Protein AF-A0A259PPK4-F1 (afdb_monomer_lite)

Radius of gyration: 17.88 Å; chains: 1; bounding box: 34×33×41 Å

Foldseek 3Di:
DLVPDQLLVVLVPDDVVVQDDPVHHNVNSSVVCNVVSVVDDPLPADPPCNLVVVVVVCVVVVNDPDDDDSVPVDDCVVSVVVCVVVVNDD

Structure (mmCIF, N/CA/C/O backbone):
data_AF-A0A259PPK4-F1
#
_entry.id   AF-A0A259PPK4-F1
#
loop_
_atom_site.group_PDB
_atom_site.id
_atom_site.type_symbol
_atom_site.label_atom_id
_atom_site.label_alt_id
_atom_site.label_comp_id
_atom_site.label_asym_id
_atom_site.label_entity_id
_atom_site.label_seq_id
_atom_site.pdbx_PDB_ins_code
_atom_site.Cartn_x
_atom_site.Cartn_y
_atom_site.Cartn_z
_atom_site.occupancy
_atom_site.B_iso_or_equiv
_atom_site.auth_seq_id
_atom_site.auth_comp_id
_atom_site.auth_asym_id
_atom_site.auth_atom_id
_atom_site.pdbx_PDB_model_num
ATOM 1 N N . TYR A 1 1 ? -0.427 -10.096 -10.044 1.00 87.88 1 TYR A N 1
ATOM 2 C CA . TYR A 1 1 ? 0.690 -9.713 -10.938 1.00 87.88 1 TYR A CA 1
ATOM 3 C C . TYR A 1 1 ? 1.997 -9.513 -10.168 1.00 87.88 1 TYR A C 1
ATOM 5 O O . TYR A 1 1 ? 2.892 -10.326 -10.334 1.00 87.88 1 TYR A O 1
ATOM 13 N N . VAL A 1 2 ? 2.102 -8.509 -9.283 1.00 94.81 2 VAL A N 1
ATOM 14 C CA . VAL A 1 2 ? 3.351 -8.166 -8.557 1.00 94.81 2 VAL A CA 1
ATOM 15 C C . VAL A 1 2 ? 3.982 -9.353 -7.813 1.00 94.81 2 VAL A C 1
ATOM 17 O O . VAL A 1 2 ? 5.185 -9.557 -7.908 1.00 94.81 2 VAL A O 1
ATOM 20 N N . ALA A 1 3 ? 3.181 -10.180 -7.133 1.00 93.38 3 ALA A N 1
ATOM 21 C CA . ALA A 1 3 ? 3.683 -11.310 -6.343 1.00 93.38 3 ALA A CA 1
ATOM 22 C C . ALA A 1 3 ? 4.359 -12.433 -7.161 1.00 93.38 3 ALA A C 1
ATOM 24 O O . ALA A 1 3 ? 5.073 -13.252 -6.590 1.00 93.38 3 ALA A O 1
ATOM 25 N N . THR A 1 4 ? 4.128 -12.498 -8.476 1.00 94.88 4 THR A N 1
ATOM 26 C CA . THR A 1 4 ? 4.585 -13.604 -9.339 1.00 94.88 4 THR A CA 1
ATOM 27 C C . THR A 1 4 ? 5.577 -13.173 -10.417 1.00 94.88 4 THR A C 1
ATOM 29 O O . THR A 1 4 ? 5.961 -13.996 -11.240 1.00 94.88 4 THR A O 1
ATOM 32 N N . HIS A 1 5 ? 5.978 -11.902 -10.436 1.00 96.94 5 HIS A N 1
ATOM 33 C CA . HIS A 1 5 ? 6.855 -11.331 -11.458 1.00 96.94 5 HIS A CA 1
ATOM 34 C C . HIS A 1 5 ? 8.106 -10.725 -10.820 1.00 96.94 5 HIS A C 1
ATOM 36 O O . HIS A 1 5 ? 8.101 -10.323 -9.651 1.00 96.94 5 HIS A O 1
ATOM 42 N N . SER A 1 6 ? 9.201 -10.664 -11.579 1.00 97.88 6 SER A N 1
ATOM 43 C CA . SER A 1 6 ? 10.413 -9.991 -11.115 1.00 97.88 6 SER A CA 1
ATOM 44 C C . SER A 1 6 ? 10.216 -8.469 -11.076 1.00 97.88 6 SER A C 1
ATOM 46 O O . SER A 1 6 ? 9.329 -7.920 -11.732 1.00 97.88 6 SER A O 1
ATOM 48 N N . ALA A 1 7 ? 11.068 -7.755 -10.334 1.00 98.06 7 ALA A N 1
ATOM 49 C CA . ALA A 1 7 ? 11.041 -6.292 -10.331 1.00 98.06 7 ALA A CA 1
ATOM 50 C C . ALA A 1 7 ? 11.292 -5.696 -11.732 1.00 98.06 7 ALA A C 1
ATOM 52 O O . ALA A 1 7 ? 10.729 -4.651 -12.053 1.00 98.06 7 ALA A O 1
ATOM 53 N N . SER A 1 8 ? 12.083 -6.375 -12.575 1.00 98.12 8 SER A N 1
ATOM 54 C CA . SER A 1 8 ? 12.285 -5.973 -13.973 1.00 98.12 8 SER A CA 1
ATOM 55 C C . SER A 1 8 ? 10.995 -6.100 -14.775 1.00 98.12 8 SER A C 1
ATOM 57 O O . SER A 1 8 ? 10.568 -5.116 -15.368 1.00 98.12 8 SER A O 1
ATOM 59 N N . ASP A 1 9 ? 10.324 -7.257 -14.711 1.00 98.31 9 ASP A N 1
ATOM 60 C CA . ASP A 1 9 ? 9.073 -7.499 -15.448 1.00 98.31 9 ASP A CA 1
ATOM 61 C C . ASP A 1 9 ? 7.988 -6.479 -15.074 1.00 98.31 9 ASP A C 1
ATOM 63 O O . ASP A 1 9 ? 7.213 -6.030 -15.922 1.00 98.31 9 ASP A O 1
ATOM 67 N N . ILE A 1 10 ? 7.932 -6.106 -13.789 1.00 97.88 10 ILE A N 1
ATOM 68 C CA . ILE A 1 10 ? 7.024 -5.072 -13.287 1.00 97.88 10 ILE A CA 1
ATOM 69 C C . ILE A 1 10 ? 7.414 -3.707 -13.859 1.00 97.88 10 ILE A C 1
ATOM 71 O O . ILE A 1 10 ? 6.555 -3.016 -14.401 1.00 97.88 10 ILE A O 1
ATOM 75 N N . ALA A 1 11 ? 8.690 -3.320 -13.783 1.00 97.75 11 ALA A N 1
ATOM 76 C CA . ALA A 1 11 ? 9.163 -2.045 -14.321 1.00 97.75 11 ALA A CA 1
ATOM 77 C C . ALA A 1 11 ? 9.000 -1.942 -15.850 1.00 97.75 11 ALA A C 1
ATOM 79 O O . ALA A 1 11 ? 8.815 -0.846 -16.374 1.00 97.75 11 ALA A O 1
ATOM 80 N N . ASP A 1 12 ? 9.051 -3.064 -16.568 1.00 97.94 12 ASP A N 1
ATOM 81 C CA . ASP A 1 12 ? 8.795 -3.154 -18.009 1.00 97.94 12 ASP A CA 1
ATOM 82 C C . ASP A 1 12 ? 7.316 -2.946 -18.371 1.00 97.94 12 ASP A C 1
ATOM 84 O O . ASP A 1 12 ? 7.018 -2.464 -19.462 1.00 97.94 12 ASP A O 1
ATOM 88 N N . HIS A 1 13 ? 6.393 -3.249 -17.455 1.00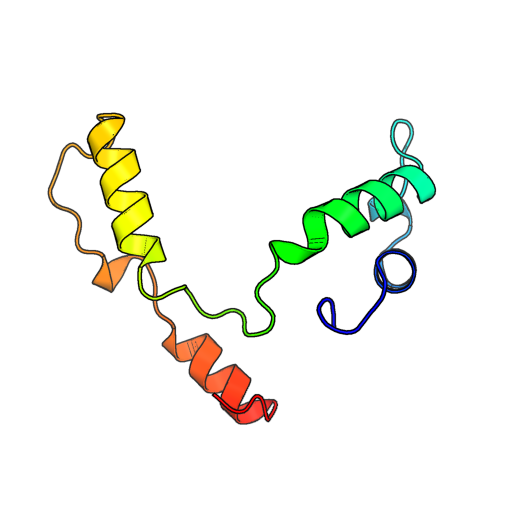 97.25 13 HIS A N 1
ATOM 89 C CA . HIS A 1 13 ? 4.951 -3.050 -17.644 1.00 97.25 13 HIS A CA 1
ATOM 90 C C . HIS A 1 13 ? 4.458 -1.645 -17.271 1.00 97.25 13 HIS A C 1
ATOM 92 O O . HIS A 1 13 ? 3.289 -1.321 -17.496 1.00 97.25 13 HIS A O 1
ATOM 98 N N . LEU A 1 14 ? 5.319 -0.803 -16.695 1.00 96.69 14 LEU A N 1
ATOM 99 C CA . LEU A 1 14 ? 4.970 0.556 -16.290 1.00 96.69 14 LEU A CA 1
ATOM 100 C C . LEU A 1 14 ? 5.281 1.578 -17.395 1.00 96.69 14 LEU A C 1
ATOM 102 O O . LEU A 1 14 ? 6.219 1.392 -18.174 1.00 96.69 14 LEU A O 1
ATOM 106 N N . PRO A 1 15 ? 4.553 2.711 -17.448 1.00 97.50 15 PRO A N 1
ATOM 107 C CA . PRO A 1 15 ? 4.909 3.801 -18.346 1.00 97.50 15 PRO A CA 1
ATOM 108 C C . PRO A 1 15 ? 6.342 4.307 -18.071 1.00 97.50 15 PRO A C 1
ATOM 110 O O . PRO A 1 15 ? 6.727 4.428 -16.903 1.00 97.50 15 PRO A O 1
ATOM 113 N N . PRO A 1 16 ? 7.138 4.666 -19.099 1.00 95.88 16 PRO A N 1
ATOM 114 C CA . PRO A 1 16 ? 8.560 4.988 -18.924 1.00 95.88 16 PRO A CA 1
ATOM 115 C C . PRO A 1 16 ? 8.858 6.081 -17.886 1.00 95.88 16 PRO A C 1
ATOM 117 O O . PRO A 1 16 ? 9.852 6.003 -17.168 1.00 95.88 16 PRO A O 1
ATOM 120 N N . ASN A 1 17 ? 7.978 7.077 -17.760 1.00 96.25 17 ASN A N 1
ATOM 121 C CA . ASN A 1 17 ? 8.124 8.188 -16.816 1.00 96.25 17 ASN A CA 1
ATOM 122 C C . ASN A 1 17 ? 7.875 7.808 -15.342 1.00 96.25 17 ASN A C 1
ATOM 124 O O . ASN A 1 17 ? 8.161 8.617 -14.462 1.00 96.25 17 ASN A O 1
ATOM 128 N N . PHE A 1 18 ? 7.350 6.611 -15.060 1.00 96.44 18 PHE A N 1
ATOM 129 C CA . PHE A 1 18 ? 7.202 6.087 -13.695 1.00 96.44 18 PHE A CA 1
ATOM 130 C C . PHE A 1 18 ? 8.474 5.395 -13.202 1.00 96.44 18 PHE A C 1
ATOM 132 O O . PHE A 1 18 ? 8.711 5.338 -11.998 1.00 96.44 18 PHE A O 1
ATOM 139 N N . VAL A 1 19 ? 9.289 4.882 -14.128 1.00 97.81 19 VAL A N 1
ATOM 140 C CA . VAL A 1 19 ? 10.499 4.107 -13.813 1.00 97.81 19 VAL A CA 1
ATOM 141 C C . VAL A 1 19 ? 11.784 4.875 -14.097 1.00 97.81 19 VAL A C 1
ATOM 143 O O . VAL A 1 19 ? 12.853 4.448 -13.674 1.00 97.81 19 VAL A O 1
ATOM 146 N N . SER A 1 20 ? 11.713 6.017 -14.789 1.00 97.69 20 SER A N 1
ATOM 147 C CA . SER A 1 20 ? 12.868 6.889 -14.977 1.00 97.69 20 SER A CA 1
ATOM 148 C C . SER A 1 20 ? 12.501 8.370 -15.083 1.00 97.69 20 SER A C 1
ATOM 150 O O . SER A 1 20 ? 11.508 8.748 -15.705 1.00 97.69 20 SER A O 1
ATOM 152 N N . ASN A 1 21 ? 13.337 9.217 -14.480 1.00 95.69 21 ASN A N 1
ATOM 153 C CA . ASN A 1 21 ? 13.310 10.673 -14.592 1.00 95.69 21 ASN A CA 1
ATOM 154 C C . ASN A 1 21 ? 14.740 11.243 -14.446 1.00 95.69 21 ASN A C 1
ATOM 156 O O . ASN A 1 21 ? 15.711 10.493 -14.411 1.00 95.69 21 ASN A O 1
AT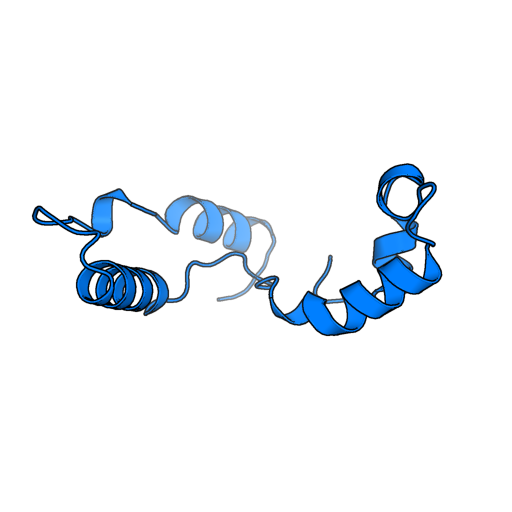OM 160 N N . GLY A 1 22 ? 14.888 12.569 -14.343 1.00 97.00 22 GLY A N 1
ATOM 161 C CA . GLY A 1 22 ? 16.206 13.218 -14.244 1.00 97.00 22 GLY A CA 1
ATOM 162 C C . GLY A 1 22 ? 17.046 12.861 -13.005 1.00 97.00 22 GLY A C 1
ATOM 163 O O . GLY A 1 22 ? 18.233 13.167 -12.985 1.00 97.00 22 GLY A O 1
ATOM 164 N N . LEU A 1 23 ? 16.457 12.229 -11.985 1.00 96.00 23 LEU A N 1
ATOM 165 C CA . LEU A 1 23 ? 17.122 11.821 -10.741 1.00 96.00 23 LEU A CA 1
ATOM 166 C C . LEU A 1 23 ? 17.160 10.297 -10.548 1.00 96.00 23 LEU A C 1
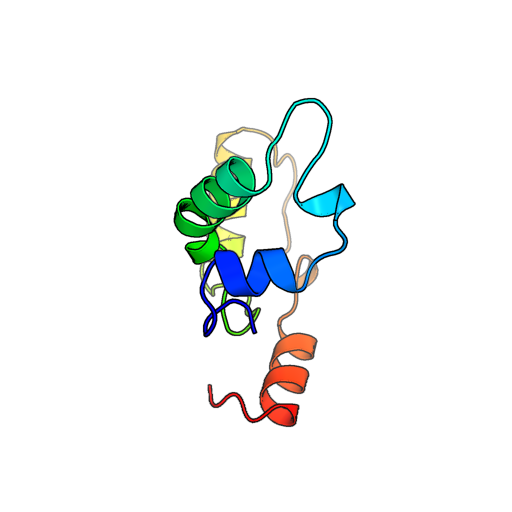ATOM 168 O O . LEU A 1 23 ? 17.943 9.803 -9.739 1.00 96.00 23 LEU A O 1
ATOM 172 N N . VAL A 1 24 ? 16.308 9.552 -11.257 1.00 96.19 24 VAL A N 1
ATOM 173 C CA . VAL A 1 24 ? 16.110 8.111 -11.071 1.00 96.19 24 VAL A CA 1
ATOM 174 C C . VAL A 1 24 ? 16.243 7.396 -12.409 1.00 96.19 24 VAL A C 1
ATOM 176 O O . VAL A 1 24 ? 15.526 7.687 -13.368 1.00 96.19 24 VAL A O 1
ATOM 179 N N . THR A 1 25 ? 17.151 6.427 -12.474 1.00 98.06 25 THR A N 1
ATOM 180 C CA . THR A 1 25 ? 17.254 5.509 -13.612 1.00 98.06 25 THR A CA 1
ATOM 181 C C . THR A 1 25 ? 16.333 4.310 -13.410 1.00 98.06 25 THR A C 1
ATOM 183 O O . THR A 1 25 ? 16.014 3.942 -12.277 1.00 98.06 25 THR A O 1
ATOM 186 N N . LYS A 1 26 ? 15.962 3.647 -14.510 1.00 98.12 26 LYS A N 1
ATOM 187 C CA . LYS A 1 26 ? 15.193 2.399 -14.451 1.00 98.12 26 LYS A CA 1
ATOM 188 C C . LYS A 1 26 ? 15.895 1.319 -13.629 1.00 98.12 26 LYS A C 1
ATOM 190 O O . LYS A 1 26 ? 15.246 0.661 -12.828 1.00 98.12 26 LYS A O 1
ATOM 195 N N . ASP A 1 27 ? 17.214 1.195 -13.747 1.00 98.31 27 ASP A N 1
ATOM 196 C CA . ASP A 1 27 ? 17.987 0.232 -12.953 1.00 98.31 27 ASP A CA 1
ATOM 197 C C . ASP A 1 27 ? 17.903 0.527 -11.450 1.00 98.31 27 ASP A C 1
ATOM 199 O O . ASP A 1 27 ? 17.757 -0.389 -10.638 1.00 98.31 27 ASP A O 1
ATOM 203 N N . LEU A 1 28 ? 17.948 1.810 -11.068 1.00 98.12 28 LEU A N 1
ATOM 204 C CA . LEU A 1 28 ? 17.774 2.215 -9.674 1.00 98.12 28 LEU A CA 1
ATOM 205 C C . LEU A 1 28 ? 16.358 1.894 -9.180 1.00 98.12 28 LEU A C 1
ATOM 207 O O . LEU A 1 28 ? 16.206 1.390 -8.067 1.00 98.12 28 LEU A O 1
ATOM 211 N N . TYR A 1 29 ? 15.342 2.131 -10.013 1.00 98.12 29 TYR A N 1
ATOM 212 C CA . TYR A 1 29 ? 13.956 1.772 -9.717 1.00 98.12 29 TYR A CA 1
ATOM 213 C C . TYR A 1 29 ? 13.788 0.260 -9.518 1.00 98.12 29 TYR A C 1
ATOM 215 O O . TYR A 1 29 ? 13.240 -0.162 -8.503 1.00 98.12 29 TYR A O 1
ATOM 223 N N . VAL A 1 30 ? 14.306 -0.562 -10.438 1.00 98.50 30 VAL A N 1
ATOM 224 C CA . VAL A 1 30 ? 14.244 -2.032 -10.357 1.00 98.50 30 VAL A CA 1
ATOM 225 C C . VAL A 1 30 ? 14.916 -2.532 -9.081 1.00 98.50 30 VAL A C 1
ATOM 227 O O . VAL A 1 30 ? 14.344 -3.362 -8.379 1.00 98.50 30 VAL A O 1
ATOM 230 N N . LYS A 1 31 ? 16.096 -1.998 -8.740 1.00 98.44 31 LYS A N 1
ATOM 231 C CA . LYS A 1 31 ? 16.806 -2.370 -7.511 1.00 98.44 31 LYS A CA 1
ATOM 232 C C . LYS A 1 31 ? 16.000 -2.031 -6.255 1.00 98.44 31 LYS A C 1
ATOM 234 O O . LYS A 1 31 ? 15.918 -2.863 -5.356 1.00 98.44 31 LYS A O 1
ATOM 239 N N . ALA A 1 32 ? 15.422 -0.833 -6.188 1.00 97.69 32 ALA A N 1
ATOM 240 C CA . ALA A 1 32 ? 14.593 -0.424 -5.056 1.00 97.69 32 ALA A CA 1
ATOM 241 C C . ALA A 1 32 ? 13.325 -1.286 -4.951 1.00 97.69 32 ALA A C 1
ATOM 243 O O . ALA A 1 32 ? 12.995 -1.774 -3.874 1.00 97.69 32 ALA A O 1
ATOM 244 N N . LEU A 1 33 ? 12.656 -1.542 -6.079 1.00 97.88 33 LEU A N 1
ATOM 245 C CA . LEU A 1 33 ? 11.462 -2.377 -6.114 1.00 97.88 33 LEU A CA 1
ATOM 246 C C . LEU A 1 33 ? 11.762 -3.818 -5.692 1.00 97.88 33 LEU A C 1
ATOM 248 O O . LEU A 1 33 ? 10.967 -4.403 -4.968 1.00 97.88 33 LEU A O 1
ATOM 252 N N . ASP A 1 34 ? 12.893 -4.402 -6.089 1.00 97.81 34 ASP A N 1
ATOM 253 C CA . ASP A 1 34 ? 13.226 -5.771 -5.676 1.00 97.81 34 ASP A CA 1
ATOM 254 C C . ASP A 1 34 ? 13.404 -5.900 -4.154 1.00 97.81 34 ASP A C 1
ATOM 256 O O . ASP A 1 34 ? 13.017 -6.913 -3.572 1.00 97.81 34 ASP A O 1
ATOM 260 N N . GLN A 1 35 ? 13.905 -4.845 -3.503 1.00 97.75 35 GLN A N 1
ATOM 261 C CA . GLN A 1 35 ? 14.029 -4.773 -2.045 1.00 97.75 35 GLN A CA 1
ATOM 262 C C . GLN A 1 35 ? 12.681 -4.562 -1.342 1.00 97.75 35 GLN A C 1
ATOM 264 O O . GLN A 1 35 ? 12.490 -5.059 -0.235 1.00 97.75 35 GLN A O 1
ATOM 269 N N . ASP A 1 36 ? 11.760 -3.836 -1.976 1.00 96.44 36 ASP A N 1
ATOM 270 C CA . ASP A 1 36 ? 10.554 -3.312 -1.325 1.00 96.44 36 ASP A CA 1
ATOM 271 C C . ASP A 1 36 ? 9.254 -4.014 -1.765 1.00 96.44 36 ASP A C 1
ATOM 273 O O . ASP A 1 36 ? 8.197 -3.834 -1.160 1.00 96.44 36 ASP A O 1
ATOM 277 N N . LYS A 1 37 ? 9.293 -4.873 -2.796 1.00 94.88 37 LYS A N 1
ATOM 278 C CA . LYS A 1 37 ? 8.092 -5.545 -3.338 1.00 94.88 37 LYS A CA 1
ATOM 279 C C . LYS A 1 37 ? 7.352 -6.405 -2.312 1.00 94.88 37 LYS A C 1
ATOM 281 O O . LYS A 1 37 ? 6.164 -6.660 -2.480 1.00 94.88 37 LYS A O 1
ATOM 286 N N . GLY A 1 38 ? 8.041 -6.846 -1.258 1.00 93.94 38 GLY A N 1
ATOM 287 C CA . GLY A 1 38 ? 7.459 -7.645 -0.180 1.00 93.94 38 GLY A CA 1
ATOM 288 C C . GLY A 1 38 ? 6.378 -6.916 0.625 1.00 93.94 38 GLY A C 1
ATOM 289 O O . GLY A 1 38 ? 5.605 -7.576 1.313 1.00 93.94 38 GLY A O 1
ATOM 290 N N . GLN A 1 39 ? 6.284 -5.585 0.528 1.00 94.12 39 GLN A N 1
ATOM 291 C CA . GLN A 1 39 ? 5.227 -4.816 1.193 1.00 94.12 39 GLN A CA 1
ATOM 292 C C . GLN A 1 39 ? 3.845 -4.989 0.537 1.00 94.12 39 GLN A C 1
ATOM 294 O O . GLN A 1 39 ? 2.824 -4.729 1.174 1.00 94.12 39 GLN A O 1
ATOM 299 N N . PHE A 1 40 ? 3.793 -5.394 -0.739 1.00 94.50 40 PHE A N 1
ATOM 300 C CA . PHE A 1 40 ? 2.536 -5.561 -1.464 1.00 94.50 40 PHE A CA 1
ATOM 301 C C . PHE A 1 40 ? 1.917 -6.912 -1.119 1.00 94.50 40 PHE A C 1
ATOM 303 O O . PHE A 1 40 ? 2.404 -7.961 -1.544 1.00 94.50 40 PHE A O 1
ATOM 310 N N . LEU A 1 41 ? 0.819 -6.883 -0.364 1.00 93.5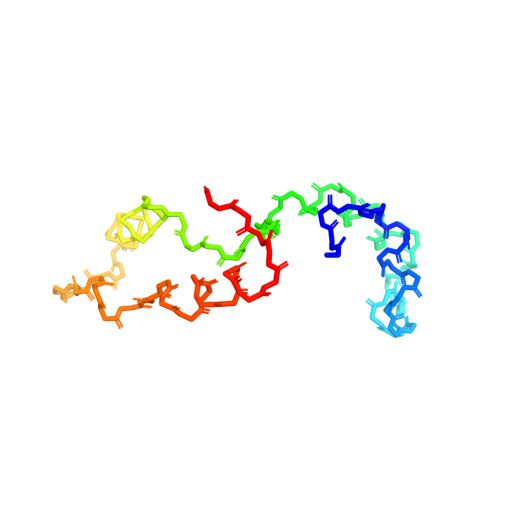6 41 LEU A N 1
ATOM 311 C CA . LEU A 1 41 ? 0.092 -8.092 0.005 1.00 93.56 41 LEU A CA 1
ATOM 312 C C . LEU A 1 41 ? -0.490 -8.765 -1.252 1.00 93.56 41 LEU A C 1
ATOM 314 O O . LEU A 1 41 ? -1.207 -8.100 -2.007 1.00 93.56 41 LEU A O 1
ATOM 318 N N . PRO A 1 42 ? -0.209 -10.061 -1.498 1.00 92.88 42 PRO A N 1
ATOM 319 C CA . PRO A 1 42 ? -0.648 -10.749 -2.714 1.00 92.88 42 PRO A CA 1
ATOM 320 C C . PRO A 1 42 ? -2.166 -10.816 -2.901 1.00 92.88 42 PRO A C 1
ATOM 322 O O . PRO A 1 42 ? -2.624 -10.959 -4.032 1.00 92.88 42 PRO A O 1
ATOM 325 N N . ASP A 1 43 ? -2.914 -10.743 -1.803 1.00 93.44 43 ASP A N 1
ATOM 326 C CA . ASP A 1 43 ? -4.364 -10.917 -1.726 1.00 93.44 43 ASP A CA 1
ATOM 327 C C . ASP A 1 43 ? -5.109 -9.617 -1.381 1.00 93.44 43 ASP A C 1
ATOM 329 O O . ASP A 1 43 ? -6.333 -9.631 -1.290 1.00 93.44 43 ASP A O 1
ATOM 333 N N . GLY A 1 44 ? -4.388 -8.512 -1.150 1.00 93.62 44 GLY A N 1
ATOM 334 C CA . GLY A 1 44 ? -4.941 -7.208 -0.771 1.00 93.62 44 GLY A CA 1
ATOM 335 C C . GLY A 1 44 ? -5.678 -7.158 0.576 1.00 93.62 44 GLY A C 1
ATOM 336 O O . GLY A 1 44 ? -6.297 -6.137 0.876 1.00 93.62 44 G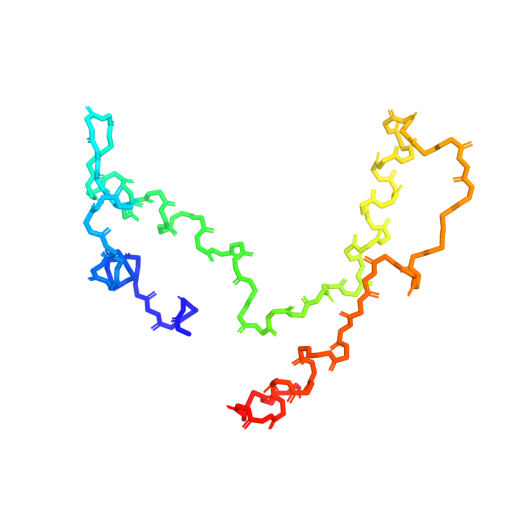LY A O 1
ATOM 337 N N . MET A 1 45 ? -5.656 -8.227 1.377 1.00 95.62 45 MET A N 1
ATOM 338 C CA . MET A 1 45 ? -6.414 -8.308 2.628 1.00 95.62 45 MET A CA 1
ATOM 339 C C . MET A 1 45 ? -5.787 -7.423 3.706 1.00 95.62 45 MET A C 1
ATOM 341 O O . MET A 1 45 ? -4.580 -7.471 3.931 1.00 95.62 45 MET A O 1
ATOM 345 N N . MET A 1 46 ? -6.600 -6.666 4.452 1.00 96.19 46 MET A N 1
ATOM 346 C CA . MET A 1 46 ? -6.115 -6.025 5.677 1.00 96.19 46 MET A CA 1
ATOM 347 C C . MET A 1 46 ? -5.707 -7.116 6.681 1.00 96.19 46 MET A C 1
ATOM 349 O O . MET A 1 46 ? -6.564 -7.934 7.044 1.00 96.19 46 MET A O 1
ATOM 353 N N . PRO A 1 47 ? -4.453 -7.131 7.176 1.00 95.06 47 PRO A N 1
ATOM 354 C CA . PRO A 1 47 ? -4.027 -8.104 8.173 1.00 95.06 47 PRO A CA 1
ATOM 355 C C . PRO A 1 47 ? -4.864 -7.992 9.450 1.00 95.06 47 PRO A C 1
ATOM 357 O O . PRO A 1 47 ? -5.112 -6.889 9.934 1.00 95.06 47 PRO A O 1
ATOM 360 N N . ALA A 1 48 ? -5.238 -9.128 10.046 1.00 93.00 48 ALA A N 1
ATOM 361 C CA . ALA A 1 48 ? -6.176 -9.181 11.177 1.00 93.00 48 ALA A CA 1
ATOM 362 C C . ALA A 1 48 ? -5.773 -8.316 12.388 1.00 93.00 48 ALA A C 1
ATOM 364 O O . ALA A 1 48 ? -6.644 -7.788 13.076 1.00 93.00 48 ALA A O 1
ATOM 365 N N . ASN A 1 49 ? -4.464 -8.167 12.627 1.00 95.06 49 ASN A N 1
ATOM 366 C CA . ASN A 1 49 ? -3.908 -7.360 13.718 1.00 95.06 49 ASN A CA 1
ATOM 367 C C . ASN A 1 49 ? -3.469 -5.953 13.278 1.00 95.06 49 ASN A C 1
ATOM 369 O O . ASN A 1 49 ? -3.109 -5.137 14.125 1.00 95.06 49 ASN A O 1
ATOM 373 N N . GLY A 1 50 ? -3.466 -5.661 11.973 1.00 96.06 50 GLY A N 1
ATOM 374 C CA . GLY A 1 50 ? -2.964 -4.400 11.421 1.00 96.06 50 GLY A CA 1
ATOM 375 C C . GLY A 1 50 ? -3.655 -3.170 12.025 1.00 96.06 50 GLY A C 1
ATOM 376 O O . GLY A 1 50 ? -2.971 -2.327 12.608 1.00 96.06 50 GLY A O 1
ATOM 377 N N . PRO A 1 51 ? -4.996 -3.074 11.975 1.00 97.25 51 PRO A N 1
ATOM 378 C CA . PRO A 1 51 ? -5.739 -1.937 12.523 1.00 97.25 51 PRO A CA 1
ATOM 379 C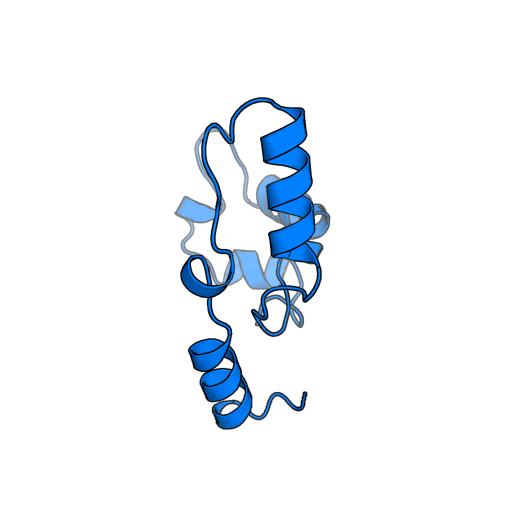 C . PRO A 1 51 ? -5.488 -1.697 14.019 1.00 97.25 51 PRO A C 1
ATOM 381 O O . PRO A 1 51 ? -5.367 -0.554 14.464 1.00 97.25 51 PRO A O 1
ATOM 384 N N . GLN A 1 52 ? -5.373 -2.766 14.807 1.00 97.12 52 GLN A N 1
ATOM 385 C CA . GLN A 1 52 ? -5.119 -2.710 16.245 1.00 97.12 52 GLN A CA 1
ATOM 386 C C . GLN A 1 52 ? -3.692 -2.235 16.524 1.00 97.12 52 GLN A C 1
ATOM 388 O O . GLN A 1 52 ? -3.495 -1.401 17.410 1.00 97.12 52 GLN A O 1
ATOM 393 N N . THR A 1 53 ? -2.712 -2.716 15.754 1.00 97.81 53 THR A N 1
ATOM 394 C CA . THR A 1 53 ? -1.321 -2.256 15.842 1.00 97.81 53 THR A CA 1
ATOM 395 C C . THR A 1 53 ? -1.212 -0.772 15.507 1.00 97.81 53 THR A C 1
ATOM 397 O O . THR A 1 53 ? -0.609 -0.029 16.280 1.00 97.81 53 THR A O 1
ATOM 400 N N . VAL A 1 54 ? -1.846 -0.312 14.423 1.00 97.19 54 VAL A N 1
ATOM 401 C CA . VAL A 1 54 ? -1.865 1.114 14.055 1.00 97.19 54 VAL A CA 1
ATOM 402 C C . VAL A 1 54 ? -2.490 1.948 15.173 1.00 97.19 54 VAL A C 1
ATOM 404 O O . VAL A 1 54 ? -1.882 2.914 15.628 1.00 97.19 54 VAL A O 1
ATOM 407 N N . LEU A 1 55 ? -3.650 1.541 15.698 1.00 97.62 55 LEU A N 1
ATOM 408 C CA . LEU A 1 55 ? -4.299 2.257 16.799 1.00 97.62 55 LEU A CA 1
ATOM 409 C C . LEU A 1 55 ? -3.418 2.332 18.053 1.00 97.62 55 LEU A C 1
ATOM 411 O O . LEU A 1 55 ? -3.410 3.357 18.735 1.00 97.62 55 LEU A O 1
ATOM 415 N N . ALA A 1 56 ? -2.692 1.262 18.381 1.00 97.50 56 ALA A N 1
ATOM 416 C CA . ALA A 1 56 ? -1.779 1.246 19.519 1.00 97.50 56 ALA A CA 1
ATOM 417 C C . ALA A 1 56 ? -0.612 2.230 19.329 1.00 97.50 56 ALA A C 1
ATOM 419 O O . ALA A 1 56 ? -0.294 2.978 20.255 1.00 97.50 56 ALA A O 1
ATOM 420 N N . VAL A 1 57 ? -0.022 2.276 18.130 1.00 98.12 57 VAL A N 1
ATOM 421 C CA . VAL A 1 57 ? 1.059 3.215 17.785 1.00 98.12 57 VAL A CA 1
ATOM 422 C C . VAL A 1 57 ? 0.568 4.665 17.826 1.00 98.12 57 VAL A C 1
ATOM 424 O O . VAL A 1 57 ? 1.207 5.507 18.453 1.00 98.12 57 VAL A O 1
ATOM 427 N N . GLU A 1 58 ? -0.595 4.958 17.246 1.00 97.88 58 GLU A N 1
ATOM 428 C CA . GLU A 1 58 ? -1.178 6.308 17.239 1.00 97.88 58 GLU A CA 1
ATOM 429 C C . GLU A 1 58 ? -1.548 6.794 18.652 1.00 97.88 58 GLU A C 1
ATOM 431 O O . GLU A 1 58 ? -1.357 7.967 18.994 1.00 97.88 58 GLU A O 1
ATOM 436 N N . LYS A 1 59 ? -2.030 5.890 19.518 1.00 97.19 59 LYS A N 1
ATOM 437 C CA . LYS A 1 59 ? -2.244 6.181 20.945 1.00 97.19 59 LYS A CA 1
ATOM 438 C C . LYS A 1 59 ? -0.932 6.502 21.652 1.00 97.19 59 LYS A C 1
ATOM 440 O O . LYS A 1 59 ? -0.869 7.495 22.373 1.00 97.19 59 LYS A O 1
ATOM 445 N N . LEU A 1 60 ? 0.108 5.697 21.430 1.00 97.75 60 LEU A N 1
ATOM 446 C CA . LEU A 1 60 ? 1.433 5.926 22.010 1.00 97.75 60 LEU A CA 1
ATOM 447 C C . LEU A 1 60 ? 2.027 7.269 21.556 1.00 97.75 60 LEU A C 1
ATOM 449 O O . LEU A 1 60 ? 2.633 7.975 22.357 1.00 97.75 60 LEU A O 1
ATOM 453 N N . ALA A 1 61 ? 1.801 7.650 20.299 1.00 97.88 61 ALA A N 1
ATOM 454 C CA . ALA A 1 61 ? 2.221 8.931 19.736 1.00 97.88 61 ALA A CA 1
ATOM 455 C C . ALA A 1 61 ? 1.365 10.135 20.195 1.00 97.88 61 ALA A C 1
ATOM 457 O O . ALA A 1 61 ? 1.620 11.265 19.770 1.00 97.88 61 ALA A O 1
ATOM 458 N N . GLY A 1 62 ? 0.338 9.919 21.029 1.00 97.19 62 GLY A N 1
ATOM 459 C CA . GLY A 1 62 ? -0.551 10.970 21.532 1.00 97.19 62 GLY A CA 1
ATOM 460 C C . GLY A 1 62 ? -1.474 11.577 20.470 1.00 97.19 62 GLY A C 1
ATOM 461 O O . GLY A 1 62 ? -1.939 12.703 20.637 1.00 97.19 62 GLY A O 1
ATOM 462 N N . LYS A 1 63 ? -1.720 10.870 19.360 1.00 97.12 63 LYS A N 1
ATOM 463 C CA . LYS A 1 63 ? -2.544 11.354 18.235 1.00 97.12 63 LYS A CA 1
ATOM 464 C C . LYS A 1 63 ? -4.023 11.013 18.375 1.00 97.12 63 LYS A C 1
ATOM 466 O O . LYS A 1 63 ? -4.868 11.672 17.778 1.00 97.12 63 LYS A O 1
ATOM 471 N N . VAL A 1 64 ? -4.345 10.019 19.197 1.00 96.69 64 VAL A N 1
ATOM 472 C CA . VAL A 1 64 ? -5.722 9.591 19.463 1.00 96.69 64 VAL A CA 1
ATOM 473 C C . VAL A 1 64 ? -6.246 10.305 20.705 1.00 96.69 64 VAL A C 1
ATOM 475 O O . VAL A 1 64 ? -5.925 9.926 21.829 1.00 96.69 64 VAL A O 1
ATOM 478 N N . THR A 1 65 ? -7.062 11.338 20.500 1.00 94.62 65 THR A N 1
ATOM 479 C CA . THR A 1 65 ? -7.630 12.175 21.575 1.00 94.62 65 THR A CA 1
ATOM 480 C C . THR A 1 65 ? -9.066 11.802 21.960 1.00 94.62 65 THR A C 1
ATOM 482 O O . THR A 1 65 ? -9.608 12.352 22.916 1.00 94.62 65 THR A O 1
ATOM 485 N N . ALA A 1 66 ? -9.685 10.859 21.243 1.00 96.31 66 ALA A N 1
ATOM 486 C CA . ALA A 1 66 ? -11.047 10.380 21.472 1.00 96.31 66 ALA A CA 1
ATOM 487 C C . ALA A 1 66 ? -11.167 8.875 21.149 1.00 96.31 66 ALA A C 1
ATOM 489 O O . ALA A 1 66 ? -10.286 8.323 20.483 1.00 96.31 66 ALA A O 1
ATOM 490 N N . PRO A 1 67 ? -12.232 8.183 21.603 1.00 95.75 67 PRO A N 1
ATOM 491 C CA . PRO A 1 67 ? -12.464 6.783 21.254 1.00 95.75 67 PRO A CA 1
ATOM 492 C C . PRO A 1 67 ? -12.546 6.559 19.736 1.00 95.75 67 PRO A C 1
ATOM 494 O O . PRO A 1 67 ? -13.192 7.326 19.025 1.00 95.75 67 PRO A O 1
ATOM 497 N N . VAL A 1 68 ? -11.921 5.480 19.255 1.00 97.06 68 VAL A N 1
ATOM 498 C CA . VAL A 1 68 ? -11.906 5.081 17.839 1.00 97.06 68 VAL A CA 1
ATOM 499 C C . VAL A 1 68 ? -12.610 3.740 17.683 1.00 97.06 68 VAL A C 1
ATOM 501 O O . VAL A 1 68 ? -12.275 2.775 18.369 1.00 97.06 68 VAL A O 1
ATOM 504 N N . ASP A 1 69 ? -13.558 3.685 16.752 1.00 97.12 69 ASP A N 1
ATOM 505 C CA . ASP A 1 69 ? -14.256 2.471 16.338 1.00 97.12 69 ASP A CA 1
ATOM 506 C C . ASP A 1 69 ? -13.611 1.918 15.060 1.00 97.12 69 ASP A C 1
ATOM 508 O O . ASP A 1 69 ? -13.884 2.392 13.957 1.00 97.12 69 ASP A O 1
ATOM 512 N N . LEU A 1 70 ? -12.734 0.920 15.215 1.00 96.25 70 LEU A N 1
ATOM 513 C CA . LEU A 1 70 ? -11.983 0.316 14.106 1.00 96.25 70 LEU A CA 1
ATOM 514 C C . LEU A 1 70 ? -12.879 -0.356 13.057 1.00 96.25 70 LEU A C 1
ATOM 516 O O . LEU A 1 70 ? -12.470 -0.492 11.908 1.00 96.25 70 LEU A O 1
ATOM 520 N N . THR A 1 71 ? -14.105 -0.750 13.413 1.00 95.88 71 THR A N 1
ATOM 521 C CA . THR A 1 71 ? -15.029 -1.392 12.460 1.00 95.88 71 THR A CA 1
ATOM 522 C C . THR A 1 71 ? -15.503 -0.435 11.366 1.00 95.88 71 THR A C 1
ATOM 524 O O . THR A 1 71 ? -16.004 -0.869 10.334 1.00 95.88 71 THR A O 1
ATOM 527 N N . LYS A 1 72 ? -15.320 0.873 11.572 1.00 96.69 72 LYS A N 1
ATOM 528 C CA . LYS A 1 72 ? -15.686 1.928 10.622 1.00 96.69 72 LYS A CA 1
ATOM 529 C C . LYS A 1 72 ? -14.502 2.457 9.817 1.00 96.69 72 LYS A C 1
ATOM 531 O O . LYS A 1 72 ? -14.701 3.327 8.974 1.00 96.69 72 LYS A O 1
ATOM 536 N N . THR A 1 73 ? -13.280 1.991 10.081 1.00 95.94 73 THR A N 1
ATOM 537 C CA . THR A 1 73 ? -12.066 2.535 9.447 1.00 95.94 73 THR A CA 1
ATOM 538 C C . THR A 1 73 ? -11.584 1.708 8.262 1.00 95.94 73 THR A C 1
ATOM 540 O O . THR A 1 73 ? -10.771 2.192 7.481 1.00 95.94 73 THR A O 1
ATOM 543 N N . TYR A 1 74 ? -12.049 0.466 8.130 1.00 96.50 74 TYR A N 1
ATOM 544 C CA . TYR A 1 74 ? -11.731 -0.416 7.011 1.00 96.50 74 TYR A CA 1
ATOM 545 C C . TYR A 1 74 ? -12.794 -1.512 6.873 1.00 96.50 74 TYR A C 1
ATOM 547 O O . TYR A 1 74 ? -13.557 -1.774 7.801 1.00 96.50 74 TYR A O 1
ATOM 555 N N . THR A 1 75 ? -12.811 -2.181 5.724 1.00 96.81 75 THR A N 1
ATOM 556 C CA . THR A 1 75 ? -13.529 -3.443 5.524 1.00 96.81 75 THR A CA 1
ATOM 557 C C . THR A 1 75 ? -12.737 -4.322 4.562 1.00 96.81 75 THR A C 1
ATOM 559 O O . THR A 1 75 ? -12.050 -3.808 3.678 1.00 96.81 75 THR A O 1
ATOM 562 N N . ASN A 1 76 ? -12.850 -5.640 4.725 1.00 97.19 76 ASN A N 1
ATOM 563 C CA . ASN A 1 76 ? -12.333 -6.614 3.768 1.00 97.19 76 ASN A CA 1
ATOM 564 C C . ASN A 1 76 ? -13.417 -7.120 2.794 1.00 97.19 76 ASN A C 1
ATOM 566 O O . ASN A 1 76 ? -13.109 -7.925 1.924 1.00 97.19 76 ASN A O 1
ATOM 570 N N . ASP A 1 77 ? -14.667 -6.653 2.883 1.00 97.12 77 ASP A N 1
ATOM 571 C CA . ASP A 1 77 ? -15.788 -7.215 2.107 1.00 97.12 77 ASP A CA 1
ATOM 572 C C . ASP A 1 77 ? -15.535 -7.187 0.591 1.00 97.12 77 ASP A C 1
ATOM 574 O O . ASP A 1 77 ? -15.780 -8.167 -0.114 1.00 97.12 77 ASP A O 1
ATOM 578 N N . PHE A 1 78 ? -14.989 -6.078 0.085 1.00 97.06 78 PHE A N 1
ATOM 579 C CA . PHE A 1 78 ? -14.712 -5.913 -1.343 1.00 97.06 78 PHE A CA 1
ATOM 580 C C . PHE A 1 78 ? -13.562 -6.796 -1.824 1.00 97.06 78 PHE A C 1
ATOM 582 O O . PHE A 1 78 ? -13.651 -7.390 -2.896 1.00 97.06 78 PHE A O 1
ATOM 589 N N . VAL A 1 79 ? -12.496 -6.912 -1.030 1.00 96.62 79 VAL A N 1
ATOM 590 C CA . VAL A 1 79 ? -11.345 -7.746 -1.390 1.00 96.62 79 VAL A CA 1
ATOM 591 C C . VAL A 1 79 ? -11.673 -9.234 -1.264 1.00 96.62 79 VAL A C 1
ATOM 593 O O . VAL A 1 79 ? -11.271 -10.018 -2.116 1.00 96.62 79 VAL A O 1
ATOM 596 N N . VAL A 1 80 ? -12.510 -9.626 -0.300 1.00 96.69 80 VAL A N 1
ATOM 597 C CA . VAL A 1 80 ? -13.063 -10.986 -0.211 1.00 96.69 80 VAL A CA 1
ATOM 598 C C . VAL A 1 80 ? -13.880 -11.318 -1.462 1.00 96.69 80 VAL A C 1
ATOM 600 O O . VAL A 1 80 ? -13.700 -12.385 -2.052 1.00 96.69 80 VAL A O 1
ATOM 603 N N . ALA A 1 81 ? -14.755 -10.407 -1.901 1.00 97.06 81 ALA A N 1
ATOM 604 C CA . ALA A 1 81 ? -15.540 -10.599 -3.118 1.00 97.06 81 ALA A CA 1
ATOM 605 C C . ALA A 1 81 ? -14.652 -10.704 -4.371 1.00 97.06 81 ALA A C 1
ATOM 607 O O . ALA A 1 81 ? -14.882 -11.583 -5.204 1.00 97.06 81 ALA A O 1
ATOM 608 N N . ALA A 1 82 ? -13.625 -9.857 -4.481 1.00 96.00 82 ALA A N 1
ATOM 609 C CA . ALA A 1 82 ? -12.664 -9.889 -5.581 1.00 96.00 82 ALA A CA 1
ATOM 610 C C . ALA A 1 82 ? -11.851 -11.192 -5.593 1.00 96.00 82 ALA A C 1
ATOM 612 O O . ALA A 1 82 ? -11.816 -11.875 -6.610 1.00 96.00 82 ALA A O 1
ATOM 613 N N . ASN A 1 83 ? -11.285 -11.606 -4.458 1.00 95.12 83 ASN A N 1
ATOM 614 C CA . ASN A 1 83 ? -10.496 -12.837 -4.365 1.00 95.12 83 ASN A CA 1
ATOM 615 C C . ASN A 1 83 ? -11.323 -14.073 -4.740 1.00 95.12 83 ASN A C 1
ATOM 617 O O . ASN A 1 83 ? -10.841 -14.947 -5.459 1.00 95.12 83 ASN A O 1
ATOM 621 N N . LYS A 1 84 ? -12.603 -14.105 -4.346 1.00 94.62 84 LYS A N 1
ATOM 622 C CA . LYS A 1 84 ? -13.535 -15.156 -4.768 1.00 94.62 84 LYS A CA 1
ATOM 623 C C . LYS A 1 84 ? -13.775 -15.162 -6.282 1.00 94.62 84 LYS A C 1
ATOM 625 O O . LYS A 1 84 ? -13.867 -16.242 -6.860 1.00 94.62 84 LYS A O 1
ATOM 630 N N . LEU A 1 85 ? -13.912 -13.992 -6.910 1.00 95.25 85 LEU A N 1
ATOM 631 C CA . LEU A 1 85 ? -14.115 -13.868 -8.359 1.00 95.25 85 LEU A CA 1
ATOM 632 C C . LEU A 1 85 ? -12.869 -14.300 -9.147 1.00 95.25 85 LEU A C 1
ATOM 634 O O . LEU A 1 85 ? -12.988 -15.023 -10.131 1.00 95.25 85 LEU A O 1
ATOM 638 N N . GLU A 1 86 ? -11.692 -13.888 -8.683 1.00 89.88 86 GLU A N 1
ATOM 639 C CA . GLU A 1 86 ? -10.401 -14.099 -9.349 1.00 89.88 86 GLU A CA 1
ATOM 640 C C . GLU A 1 86 ? -9.777 -15.477 -9.051 1.00 89.88 86 GLU A C 1
ATOM 642 O O . GLU A 1 86 ? -8.681 -15.785 -9.514 1.00 89.88 86 GLU A O 1
ATOM 647 N N . GLY A 1 87 ? -10.455 -16.327 -8.272 1.00 85.31 87 GLY A N 1
ATOM 648 C CA . GLY A 1 87 ? -9.976 -17.674 -7.946 1.00 85.31 87 GLY A CA 1
ATOM 649 C C . GLY A 1 87 ? -8.810 -17.710 -6.952 1.00 85.31 87 GLY A C 1
ATOM 650 O O . GLY A 1 87 ? -8.125 -18.729 -6.852 1.00 85.31 87 GLY A O 1
ATOM 651 N N . TYR A 1 88 ? -8.591 -16.633 -6.196 1.00 79.06 88 TYR A N 1
ATOM 652 C CA . TYR A 1 88 ? -7.699 -16.645 -5.040 1.00 79.06 88 TYR A CA 1
ATOM 653 C C . TYR A 1 88 ? -8.371 -17.446 -3.917 1.00 79.06 88 TYR A C 1
ATOM 655 O O . TYR A 1 88 ? -9.337 -16.994 -3.300 1.00 79.06 88 TYR A O 1
ATOM 663 N N . ALA A 1 89 ? -7.884 -18.664 -3.672 1.00 58.00 89 ALA A N 1
ATOM 664 C CA . ALA A 1 89 ? -8.313 -19.458 -2.526 1.00 58.00 89 ALA A CA 1
ATOM 665 C C . ALA A 1 89 ? -7.779 -18.816 -1.234 1.00 58.00 89 ALA A C 1
ATOM 667 O O . ALA A 1 89 ? -6.572 -18.600 -1.117 1.00 58.00 89 ALA A O 1
ATOM 668 N N . GLN A 1 90 ? -8.686 -18.495 -0.306 1.00 54.12 90 GLN A N 1
ATOM 669 C CA . GLN A 1 90 ? -8.349 -18.145 1.078 1.00 54.12 90 GLN A CA 1
ATOM 670 C C . GLN A 1 90 ? -8.020 -19.396 1.890 1.00 54.12 90 GLN A C 1
ATOM 672 O O . GLN A 1 90 ? -8.706 -20.423 1.676 1.00 54.12 90 GLN A O 1
#

Secondary structure (DSSP, 8-state):
-GGGS-HHHHHHTS-HHHH--SS--HHHHHHHHHHHGGGS-TT-PPPTTHHHHHHHHHHHTT---S---GGGT---HHHHHHHHHTT---

Sequence (90 aa):
YVATHSASDIADHLPPNFVSNGLVTKDLYVKALDQDKGQFLPDGMMPANGPQTVLAVEKLAGKVTAPVDLTKTYTNDFVVAANKLEGYAQ

pLDDT: mean 95.15, std 6.53, range [54.12, 98.5]